Protein AF-F9MQ26-F1 (afdb_monomer_lite)

pLDDT: mean 77.49, std 17.84, range [35.09, 93.19]

Secondary structure (DSSP, 8-state):
--SHHHHHHHHHHHHHHH---TTT--TT-BTTTTT---HHHHHHHHHHHHHHHT----HHHHTT--BHHHHHHHHHHHHHHHHHHHHS--S----------------------

Structure (mmCIF, N/CA/C/O backbone):
data_AF-F9MQ26-F1
#
_entry.id   AF-F9MQ26-F1
#
loop_
_atom_site.group_PDB
_atom_site.id
_atom_site.type_symbol
_atom_site.label_atom_id
_atom_site.label_alt_id
_atom_site.label_comp_id
_atom_site.label_asym_id
_atom_site.label_entity_id
_atom_site.label_seq_id
_atom_site.pdbx_PDB_ins_code
_atom_site.Cartn_x
_atom_site.Cartn_y
_atom_site.Cartn_z
_atom_site.occupancy
_atom_site.B_iso_or_equiv
_atom_site.auth_seq_id
_atom_site.auth_comp_id
_atom_site.auth_asym_id
_atom_site.auth_atom_id
_atom_site.pdbx_PDB_model_num
ATOM 1 N N . MET A 1 1 ? -16.412 -12.737 9.690 1.00 35.09 1 MET A N 1
ATOM 2 C CA . MET A 1 1 ? -16.492 -11.572 8.789 1.00 35.09 1 MET A CA 1
ATOM 3 C C . MET A 1 1 ? -15.156 -10.866 8.896 1.00 35.09 1 MET A C 1
ATOM 5 O O . MET A 1 1 ? -14.914 -10.243 9.920 1.00 35.09 1 MET A O 1
ATOM 9 N N . SER A 1 2 ? -14.217 -11.118 7.980 1.00 42.97 2 SER A N 1
ATOM 10 C CA . SER A 1 2 ? -12.822 -10.677 8.184 1.00 42.97 2 SER A CA 1
ATOM 11 C C . SER A 1 2 ? -12.124 -10.103 6.948 1.00 42.97 2 SER A C 1
ATOM 13 O O . SER A 1 2 ? -11.040 -9.564 7.126 1.00 42.97 2 SER A O 1
ATOM 15 N N . GLY A 1 3 ? -12.734 -10.154 5.754 1.00 46.59 3 GLY A N 1
ATOM 16 C CA . GLY A 1 3 ? -12.150 -9.582 4.528 1.00 46.59 3 GLY A CA 1
ATOM 17 C C . GLY A 1 3 ? -12.674 -8.188 4.162 1.00 46.59 3 GLY A C 1
ATOM 18 O O . GLY A 1 3 ? -11.907 -7.328 3.746 1.00 46.59 3 GLY A O 1
ATOM 19 N N . GLU A 1 4 ? -13.958 -7.908 4.420 1.00 53.22 4 GLU A N 1
ATOM 20 C CA . GLU A 1 4 ? -14.618 -6.662 3.975 1.00 53.22 4 GLU A CA 1
ATOM 21 C C . GLU A 1 4 ? -14.010 -5.378 4.572 1.00 53.22 4 GLU A C 1
ATOM 23 O O . GLU A 1 4 ? -14.110 -4.322 3.972 1.00 53.22 4 GLU A O 1
ATOM 28 N N . ASN A 1 5 ? -13.276 -5.453 5.688 1.00 74.38 5 ASN A N 1
ATOM 29 C CA . ASN A 1 5 ? -12.635 -4.270 6.281 1.00 74.38 5 ASN A CA 1
ATOM 30 C C . ASN A 1 5 ? -11.272 -3.901 5.670 1.00 74.38 5 ASN A C 1
ATOM 32 O O . ASN A 1 5 ? -10.820 -2.776 5.860 1.00 74.38 5 ASN A O 1
ATOM 36 N N . THR A 1 6 ? -10.556 -4.830 5.025 1.00 87.69 6 THR A N 1
ATOM 37 C CA . THR A 1 6 ? -9.195 -4.530 4.541 1.00 87.69 6 THR A CA 1
ATOM 38 C C . THR A 1 6 ? -9.260 -3.750 3.235 1.00 87.69 6 THR A C 1
ATOM 40 O O . THR A 1 6 ? -8.642 -2.695 3.136 1.00 87.69 6 THR A O 1
ATOM 43 N N . PHE A 1 7 ? -10.061 -4.221 2.275 1.00 89.75 7 PHE A N 1
ATOM 44 C CA . PHE A 1 7 ? -10.254 -3.522 1.007 1.00 89.75 7 PHE A CA 1
ATOM 45 C C . PHE A 1 7 ? -10.862 -2.131 1.203 1.00 89.75 7 PHE A C 1
ATOM 47 O O . PHE A 1 7 ? -10.338 -1.182 0.641 1.00 89.75 7 PHE A O 1
ATOM 54 N N . GLU A 1 8 ? -11.901 -1.981 2.033 1.00 89.81 8 GLU A N 1
ATOM 55 C CA . GLU A 1 8 ? -12.519 -0.668 2.279 1.00 89.81 8 GLU A CA 1
ATOM 56 C C . GLU A 1 8 ? -11.523 0.356 2.832 1.00 89.81 8 GLU A C 1
ATOM 58 O O . GLU A 1 8 ? -11.492 1.493 2.375 1.00 89.81 8 GLU A O 1
ATOM 63 N N . LYS A 1 9 ? -10.650 -0.057 3.756 1.00 89.94 9 LYS A N 1
ATOM 64 C CA . LYS A 1 9 ? -9.592 0.811 4.287 1.00 89.94 9 LYS A CA 1
ATOM 65 C C . LYS A 1 9 ? -8.547 1.173 3.238 1.00 89.94 9 LYS A C 1
ATOM 67 O O . LYS A 1 9 ? -8.195 2.340 3.118 1.00 89.94 9 LYS A O 1
ATOM 72 N N . VAL A 1 10 ? -8.071 0.185 2.475 1.00 90.88 10 VAL A N 1
ATOM 73 C CA . VAL A 1 10 ? -7.133 0.431 1.367 1.00 90.88 10 VAL A CA 1
ATOM 74 C C . VAL A 1 10 ? -7.757 1.415 0.383 1.00 90.88 10 VAL A C 1
ATOM 76 O O . VAL A 1 10 ? -7.128 2.395 0.009 1.00 90.88 10 VAL A O 1
ATOM 79 N N . LYS A 1 11 ? -9.027 1.205 0.039 1.00 91.50 11 LYS A N 1
ATOM 80 C CA . LYS A 1 11 ? -9.799 2.066 -0.845 1.00 91.50 11 LYS A CA 1
ATOM 81 C C . LYS A 1 11 ? -9.867 3.506 -0.337 1.00 91.50 11 LYS A C 1
ATOM 83 O O . LYS A 1 11 ? -9.583 4.415 -1.107 1.00 91.50 11 LYS A O 1
ATOM 88 N N . SER A 1 12 ? -10.209 3.715 0.935 1.00 91.94 12 SER A N 1
ATOM 89 C CA . SER A 1 12 ? -10.260 5.053 1.535 1.00 91.94 12 SER A CA 1
ATOM 90 C C . SER A 1 12 ? -8.915 5.771 1.463 1.00 91.94 12 SER A C 1
ATOM 92 O O . SER A 1 12 ? -8.877 6.908 1.012 1.00 91.94 12 SER A O 1
ATOM 94 N N . ILE A 1 13 ? -7.819 5.095 1.818 1.00 92.62 13 ILE A N 1
ATOM 95 C CA . ILE A 1 13 ? -6.471 5.682 1.761 1.00 92.62 13 ILE A CA 1
ATOM 96 C C . ILE A 1 13 ? -6.109 6.071 0.327 1.00 92.62 13 ILE A C 1
ATOM 98 O O . ILE A 1 13 ? -5.602 7.159 0.092 1.00 92.62 13 ILE A O 1
ATOM 102 N N . VAL A 1 14 ? -6.397 5.204 -0.644 1.00 91.88 14 VAL A N 1
ATOM 103 C CA . VAL A 1 14 ? -6.093 5.464 -2.058 1.00 91.88 14 VAL A CA 1
ATOM 104 C C . VAL A 1 14 ? -6.874 6.667 -2.585 1.00 91.88 14 VAL A C 1
ATOM 106 O O . VAL A 1 14 ? -6.301 7.516 -3.260 1.00 91.88 14 VAL A O 1
ATOM 109 N N . VAL A 1 15 ? -8.161 6.770 -2.250 1.00 92.19 15 VAL A N 1
ATOM 110 C CA . VAL A 1 15 ? -9.007 7.917 -2.614 1.00 92.19 15 VAL A CA 1
ATOM 111 C C . VAL A 1 15 ? -8.508 9.206 -1.961 1.00 92.19 15 VAL A C 1
ATOM 113 O O . VAL A 1 15 ? -8.472 10.242 -2.616 1.00 92.19 15 VAL A O 1
ATOM 116 N N . GLU A 1 16 ? -8.110 9.156 -0.690 1.00 91.25 16 GLU A N 1
ATOM 117 C CA . GLU A 1 16 ? -7.610 10.327 0.036 1.00 91.25 16 GLU A CA 1
ATOM 118 C C . GLU A 1 16 ? -6.237 10.787 -0.466 1.00 91.25 16 GLU A C 1
ATOM 120 O O . GLU A 1 16 ? -6.027 11.990 -0.615 1.00 91.25 16 GLU A O 1
ATOM 125 N N . GLN A 1 17 ? -5.332 9.852 -0.769 1.00 90.56 17 GLN A N 1
ATOM 126 C CA . GLN A 1 17 ? -3.960 10.168 -1.165 1.00 90.56 17 GLN A CA 1
ATOM 127 C C . GLN A 1 17 ? -3.852 10.557 -2.642 1.00 90.56 17 GLN A C 1
ATOM 129 O O . GLN A 1 17 ? -3.220 11.558 -2.964 1.00 90.56 17 GLN A O 1
ATOM 134 N N . LEU A 1 18 ? -4.499 9.802 -3.540 1.00 89.62 18 LEU A N 1
ATOM 135 C CA . LEU A 1 18 ? -4.457 10.070 -4.984 1.00 89.62 18 LEU A CA 1
ATOM 136 C C . LEU A 1 18 ? -5.543 11.054 -5.442 1.00 89.62 18 LEU A C 1
ATOM 138 O O . LEU A 1 18 ? -5.484 11.566 -6.558 1.00 89.62 18 LEU A O 1
ATOM 142 N N . GLY A 1 19 ? -6.572 11.299 -4.626 1.00 89.31 19 GLY A N 1
ATOM 143 C CA . GLY A 1 19 ? -7.704 12.148 -5.010 1.00 89.31 19 GLY A CA 1
ATOM 144 C C . GLY A 1 19 ? -8.574 11.560 -6.129 1.00 89.31 19 GLY A C 1
ATOM 145 O O . GLY A 1 19 ? -9.246 12.313 -6.835 1.00 89.31 19 GLY A O 1
ATOM 146 N N . VAL A 1 20 ? -8.547 10.236 -6.313 1.00 90.00 20 VAL A N 1
ATOM 147 C CA . VAL A 1 20 ? -9.318 9.510 -7.339 1.00 90.00 20 VAL A CA 1
ATOM 148 C C . VAL A 1 20 ? -10.715 9.136 -6.851 1.00 90.00 20 VAL A C 1
ATOM 150 O O . VAL A 1 20 ? -10.992 9.108 -5.652 1.00 90.00 20 VAL A O 1
ATOM 153 N N . ASP A 1 21 ? -11.615 8.813 -7.777 1.00 90.56 21 ASP A N 1
ATOM 154 C CA . ASP A 1 21 ? -12.975 8.424 -7.418 1.00 90.56 21 ASP A CA 1
ATOM 155 C C . ASP A 1 21 ? -12.989 7.016 -6.806 1.00 90.56 21 ASP A C 1
ATOM 157 O O . ASP A 1 21 ? -12.369 6.072 -7.302 1.00 90.56 21 ASP A O 1
ATOM 161 N N . GLU A 1 22 ? -13.787 6.816 -5.760 1.00 89.56 22 GLU A N 1
ATOM 162 C CA . GLU A 1 22 ? -13.883 5.517 -5.089 1.00 89.56 22 GLU A CA 1
ATOM 163 C C . GLU A 1 22 ? -14.370 4.398 -6.036 1.00 89.56 22 GLU A C 1
ATOM 165 O O . GLU A 1 22 ? -14.199 3.210 -5.779 1.00 89.56 22 GLU A O 1
ATOM 170 N N . LYS A 1 23 ? -15.014 4.753 -7.146 1.00 89.25 23 LYS A N 1
ATOM 171 C CA . LYS A 1 23 ? -15.507 3.798 -8.147 1.00 89.25 23 LYS A CA 1
ATOM 172 C C . LYS A 1 23 ? -14.402 3.277 -9.063 1.00 89.25 23 LYS A C 1
ATOM 174 O O . LYS A 1 23 ? -14.584 2.226 -9.684 1.00 89.25 23 LYS A O 1
ATOM 179 N N . GLU A 1 24 ? -13.303 4.015 -9.162 1.00 88.88 24 GLU A N 1
ATOM 180 C CA . GLU A 1 24 ? -12.129 3.652 -9.953 1.00 88.88 24 GLU A CA 1
ATOM 181 C C . GLU A 1 24 ? -11.229 2.697 -9.173 1.00 88.88 24 GLU A C 1
ATOM 183 O O . GLU A 1 24 ? -10.656 1.776 -9.750 1.00 88.88 24 GLU A O 1
ATOM 188 N N . VAL A 1 25 ? -11.210 2.826 -7.843 1.00 91.44 25 VAL A N 1
ATOM 189 C CA . VAL A 1 25 ? -10.469 1.935 -6.949 1.00 91.44 25 VAL A CA 1
ATOM 190 C C . VAL A 1 25 ? -11.169 0.580 -6.832 1.00 91.44 25 VAL A C 1
ATOM 192 O O . VAL A 1 25 ? -11.987 0.328 -5.941 1.00 91.44 25 VAL A O 1
ATOM 195 N N . LYS A 1 26 ? -10.835 -0.310 -7.764 1.00 91.50 26 LYS A N 1
ATOM 196 C CA . LYS A 1 26 ? -11.245 -1.716 -7.779 1.00 91.50 26 LYS A CA 1
ATOM 197 C C . LYS A 1 26 ? -10.082 -2.612 -7.384 1.00 91.50 26 LYS A C 1
ATOM 199 O O . LYS A 1 26 ? -8.931 -2.204 -7.438 1.00 91.50 26 LYS A O 1
ATOM 204 N N . LEU A 1 27 ? -10.383 -3.852 -7.014 1.00 90.06 27 LEU A N 1
ATOM 205 C CA . LEU A 1 27 ? -9.358 -4.842 -6.676 1.00 90.06 27 LEU A CA 1
ATOM 206 C C . LEU A 1 27 ? -8.383 -5.086 -7.840 1.00 90.06 27 LEU A C 1
ATOM 208 O O . LEU A 1 27 ? -7.181 -5.184 -7.633 1.00 90.06 27 LEU A O 1
ATOM 212 N N . ASP A 1 28 ? -8.892 -5.129 -9.065 1.00 91.69 28 ASP A N 1
ATOM 213 C CA . ASP A 1 28 ? -8.121 -5.312 -10.293 1.00 91.69 28 ASP A CA 1
ATOM 214 C C . ASP A 1 28 ? -7.447 -4.032 -10.807 1.00 91.69 28 ASP A C 1
ATOM 216 O O . ASP A 1 28 ? -6.670 -4.117 -11.755 1.00 91.69 28 ASP A O 1
ATOM 220 N N . ALA A 1 29 ? -7.707 -2.874 -10.189 1.00 93.19 29 ALA A N 1
ATOM 221 C CA . ALA A 1 29 ? -7.131 -1.609 -10.622 1.00 93.19 29 ALA A CA 1
ATOM 222 C C . ALA A 1 29 ? -5.622 -1.577 -10.358 1.00 93.19 29 ALA A C 1
ATOM 224 O O . ALA A 1 29 ? -5.160 -1.856 -9.244 1.00 93.19 29 ALA A O 1
ATOM 225 N N . ALA A 1 30 ? -4.861 -1.211 -11.385 1.00 92.69 30 ALA A N 1
ATOM 226 C CA . ALA A 1 30 ? -3.436 -0.955 -11.294 1.00 92.69 30 ALA A CA 1
ATOM 227 C C . ALA A 1 30 ? -3.170 0.457 -10.758 1.00 92.69 30 ALA A C 1
ATOM 229 O O . ALA A 1 30 ? -3.722 1.435 -11.262 1.00 92.69 30 ALA A O 1
ATOM 230 N N . PHE A 1 31 ? -2.277 0.583 -9.773 1.00 90.38 31 PHE A N 1
ATOM 231 C CA . PHE A 1 31 ? -1.957 1.883 -9.172 1.00 90.38 31 PHE A CA 1
ATOM 232 C C . PHE A 1 31 ? -1.437 2.879 -10.212 1.00 90.38 31 PHE A C 1
ATOM 234 O O . PHE A 1 31 ? -1.898 4.011 -10.251 1.00 90.38 31 PHE A O 1
ATOM 241 N N . ILE A 1 32 ? -0.539 2.439 -11.095 1.00 90.69 32 ILE A N 1
ATOM 242 C CA . ILE A 1 32 ? 0.057 3.302 -12.123 1.00 90.69 32 ILE A CA 1
ATOM 243 C C . ILE A 1 32 ? -0.874 3.445 -13.329 1.00 90.69 32 ILE A C 1
ATOM 245 O O . ILE A 1 32 ? -1.196 4.558 -13.735 1.00 90.69 32 ILE A O 1
ATOM 249 N N . ASP A 1 33 ? -1.300 2.321 -13.913 1.00 90.62 33 ASP A N 1
ATOM 250 C CA . ASP A 1 33 ? -1.976 2.332 -15.216 1.00 90.62 33 ASP A CA 1
ATOM 251 C C . ASP A 1 33 ? -3.447 2.780 -15.134 1.00 90.62 33 ASP A C 1
ATOM 253 O O . ASP A 1 33 ? -3.918 3.450 -16.051 1.00 90.62 33 ASP A O 1
ATOM 257 N N . ASP A 1 34 ? -4.167 2.438 -14.056 1.00 91.00 34 ASP A N 1
ATOM 258 C CA . ASP A 1 34 ? -5.594 2.767 -13.905 1.00 91.00 34 ASP A CA 1
ATOM 259 C C . ASP A 1 34 ? -5.828 3.974 -12.994 1.00 91.00 34 ASP A C 1
ATOM 261 O O . ASP A 1 34 ? -6.666 4.819 -13.300 1.00 91.00 34 ASP A O 1
ATOM 265 N N . LEU A 1 35 ? -5.105 4.058 -11.872 1.00 90.81 35 LEU A N 1
ATOM 266 C CA . LEU A 1 35 ? -5.284 5.131 -10.885 1.00 90.81 35 LEU A CA 1
ATOM 267 C C . LEU A 1 35 ? -4.345 6.323 -11.112 1.00 90.81 35 LEU A C 1
ATOM 269 O O . LEU A 1 35 ? -4.501 7.349 -10.456 1.00 90.81 35 LEU A O 1
ATOM 273 N N . GLY A 1 36 ? -3.390 6.207 -12.038 1.00 88.81 36 GLY A N 1
ATOM 274 C CA . GLY A 1 36 ? -2.476 7.292 -12.388 1.00 88.81 36 GLY A CA 1
ATOM 275 C C . GLY A 1 36 ? -1.477 7.658 -11.290 1.00 88.81 36 GLY A C 1
ATOM 276 O O . GLY A 1 36 ? -0.924 8.753 -11.344 1.00 88.81 36 GLY A O 1
ATOM 277 N N . ALA A 1 37 ? -1.253 6.772 -10.317 1.00 91.25 37 ALA A N 1
ATOM 278 C CA . ALA A 1 37 ? -0.267 6.970 -9.264 1.00 91.25 37 ALA A CA 1
ATOM 279 C C . ALA A 1 37 ? 1.142 6.997 -9.860 1.00 91.25 37 ALA A C 1
ATOM 281 O O . ALA A 1 37 ? 1.510 6.143 -10.676 1.00 91.25 37 ALA A O 1
ATOM 282 N N . ASP A 1 38 ? 1.947 7.955 -9.425 1.00 89.81 38 ASP A N 1
ATOM 283 C CA . ASP A 1 38 ? 3.355 7.998 -9.771 1.00 89.81 38 ASP A CA 1
ATOM 284 C C . ASP A 1 38 ? 4.210 7.141 -8.813 1.00 89.81 38 ASP A C 1
ATOM 286 O O . ASP A 1 38 ? 3.736 6.504 -7.868 1.00 89.81 38 ASP A O 1
ATOM 290 N N . SER A 1 39 ? 5.515 7.063 -9.080 1.00 87.25 39 SER A N 1
ATOM 291 C CA . SER A 1 39 ? 6.433 6.292 -8.233 1.00 87.25 39 SER A CA 1
ATOM 292 C C . SER A 1 39 ? 6.540 6.824 -6.799 1.00 87.25 39 SER A C 1
ATOM 294 O O . SER A 1 39 ? 6.903 6.061 -5.909 1.00 87.25 39 SER A O 1
ATOM 296 N N . LEU A 1 40 ? 6.286 8.116 -6.577 1.00 89.81 40 LEU A N 1
ATOM 297 C CA . LEU A 1 40 ? 6.324 8.753 -5.261 1.00 89.81 40 LEU A CA 1
ATOM 298 C C . LEU A 1 40 ? 5.018 8.482 -4.508 1.00 89.81 40 LEU A C 1
ATOM 300 O O . LEU A 1 40 ? 5.072 8.077 -3.349 1.00 89.81 40 LEU A O 1
ATOM 304 N N . ASP A 1 41 ? 3.880 8.572 -5.192 1.00 91.06 41 ASP A N 1
ATOM 305 C CA . ASP A 1 41 ? 2.563 8.215 -4.676 1.00 91.06 41 ASP A CA 1
ATOM 306 C C . ASP A 1 41 ? 2.539 6.769 -4.170 1.00 91.06 41 ASP A C 1
ATOM 308 O O . ASP A 1 41 ? 2.003 6.488 -3.101 1.00 91.06 41 ASP A O 1
ATOM 312 N N . ILE A 1 42 ? 3.168 5.834 -4.896 1.00 88.81 42 ILE A N 1
ATOM 313 C CA . ILE A 1 42 ? 3.284 4.438 -4.448 1.00 88.81 42 ILE A CA 1
ATOM 314 C C . ILE A 1 42 ? 4.048 4.338 -3.125 1.00 88.81 42 ILE A C 1
ATOM 316 O O . ILE A 1 42 ? 3.617 3.609 -2.233 1.00 88.81 42 ILE A O 1
ATOM 320 N N . VAL A 1 43 ? 5.160 5.061 -2.975 1.00 89.38 43 VAL A N 1
ATOM 321 C CA . VAL A 1 43 ? 5.940 5.056 -1.727 1.00 89.38 43 VAL A CA 1
ATOM 322 C C . VAL A 1 43 ? 5.104 5.616 -0.575 1.00 89.38 43 VAL A C 1
ATOM 324 O O . VAL A 1 43 ? 5.063 5.011 0.495 1.00 89.38 43 VAL A O 1
ATOM 327 N N . GLU A 1 44 ? 4.386 6.719 -0.795 1.00 90.75 44 GLU A N 1
ATOM 328 C CA . GLU A 1 44 ? 3.513 7.316 0.221 1.00 90.75 44 GLU A CA 1
ATOM 329 C C . GLU A 1 44 ? 2.350 6.396 0.614 1.00 90.75 44 GLU A C 1
ATOM 331 O O . GLU A 1 44 ? 2.094 6.195 1.804 1.00 90.75 44 GLU A O 1
ATOM 336 N N . LEU A 1 45 ? 1.682 5.782 -0.368 1.00 91.38 45 LEU A N 1
ATOM 337 C CA . LEU A 1 45 ? 0.612 4.811 -0.140 1.00 91.38 45 LEU A CA 1
ATOM 338 C C . LEU A 1 45 ? 1.103 3.629 0.696 1.00 91.38 45 LEU A C 1
ATOM 340 O O . LEU A 1 45 ? 0.428 3.210 1.635 1.00 91.38 45 LEU A O 1
ATOM 344 N N . ILE A 1 46 ? 2.285 3.098 0.380 1.00 90.50 46 ILE A N 1
ATOM 345 C CA . ILE A 1 46 ? 2.875 1.977 1.114 1.00 90.50 46 ILE A CA 1
ATOM 346 C C . ILE A 1 46 ? 3.140 2.359 2.566 1.00 90.50 46 ILE A C 1
ATOM 348 O O . ILE A 1 46 ? 2.714 1.621 3.454 1.00 90.50 46 ILE A O 1
ATOM 352 N N . MET A 1 47 ? 3.738 3.524 2.820 1.00 89.69 47 MET A N 1
ATOM 353 C CA . MET A 1 47 ? 3.956 4.011 4.186 1.00 89.69 47 MET A CA 1
ATOM 354 C C . MET A 1 47 ? 2.631 4.184 4.948 1.00 89.69 47 MET A C 1
ATOM 356 O O . MET A 1 47 ? 2.528 3.785 6.109 1.00 89.69 47 MET A O 1
ATOM 360 N N . ALA A 1 48 ? 1.586 4.699 4.289 1.00 93.00 48 ALA A N 1
ATOM 361 C CA . ALA A 1 48 ? 0.255 4.824 4.883 1.00 93.00 48 ALA A CA 1
ATOM 362 C C . ALA A 1 48 ? -0.365 3.454 5.220 1.00 93.00 48 ALA A C 1
ATOM 364 O O . ALA A 1 48 ? -0.961 3.282 6.285 1.00 93.00 48 ALA A O 1
ATOM 365 N N . PHE A 1 49 ? -0.201 2.446 4.355 1.00 91.44 49 PHE A N 1
ATOM 366 C CA . PHE A 1 49 ? -0.664 1.083 4.634 1.00 91.44 49 PHE A CA 1
ATOM 367 C C . PHE A 1 49 ? 0.112 0.427 5.782 1.00 91.44 49 PHE A C 1
ATOM 369 O O . PHE A 1 49 ? -0.488 -0.258 6.617 1.00 91.44 49 PHE A O 1
ATOM 376 N N . GLU A 1 50 ? 1.428 0.619 5.842 1.00 90.81 50 GLU A N 1
ATOM 377 C CA . GLU A 1 50 ? 2.261 0.136 6.943 1.00 90.81 50 GLU A CA 1
ATOM 378 C C . GLU A 1 50 ? 1.794 0.693 8.287 1.00 90.81 50 GLU A C 1
ATOM 380 O O . GLU A 1 50 ? 1.616 -0.080 9.232 1.00 90.81 50 GLU A O 1
ATOM 385 N N . GLU A 1 51 ? 1.517 1.998 8.358 1.00 90.75 51 GLU A N 1
ATOM 386 C CA . GLU A 1 51 ? 1.034 2.662 9.568 1.00 90.75 51 GLU A CA 1
ATOM 387 C C . GLU A 1 51 ? -0.397 2.226 9.936 1.00 90.75 51 GLU A C 1
ATOM 389 O O . GLU A 1 51 ? -0.634 1.770 11.059 1.00 90.75 51 GLU A O 1
ATOM 394 N N . GLU A 1 52 ? -1.340 2.259 8.987 1.00 89.62 52 GLU A N 1
ATOM 395 C CA . GLU A 1 52 ? -2.754 1.936 9.234 1.00 89.62 52 GLU A CA 1
ATOM 396 C C . GLU A 1 52 ? -2.956 0.477 9.677 1.00 89.62 52 GLU A C 1
ATOM 398 O O . GLU A 1 52 ? -3.762 0.166 10.564 1.00 89.62 52 GLU A O 1
ATOM 403 N N . PHE A 1 53 ? -2.234 -0.458 9.054 1.00 88.00 53 PHE A N 1
ATOM 404 C CA . PHE A 1 53 ? -2.347 -1.884 9.365 1.00 88.00 53 PHE A CA 1
ATOM 405 C C . PHE A 1 53 ? -1.287 -2.370 10.355 1.00 88.00 53 PHE A C 1
ATOM 407 O O . PHE A 1 53 ? -1.353 -3.527 10.796 1.00 88.00 53 PHE A O 1
ATOM 414 N N . ASN A 1 54 ? -0.359 -1.494 10.748 1.00 87.81 54 ASN A N 1
ATOM 415 C CA . ASN A 1 54 ? 0.779 -1.791 11.606 1.00 87.81 54 ASN A CA 1
ATOM 416 C C . ASN A 1 54 ? 1.546 -3.022 11.086 1.00 87.81 54 ASN A C 1
ATOM 418 O O . ASN A 1 54 ? 1.725 -4.012 11.811 1.00 87.81 54 ASN A O 1
ATOM 422 N N . ILE A 1 55 ? 1.910 -3.005 9.803 1.00 88.12 55 ILE A N 1
ATOM 423 C CA . ILE A 1 55 ? 2.666 -4.051 9.093 1.00 88.12 55 ILE A CA 1
ATOM 424 C C . ILE A 1 55 ? 3.970 -3.479 8.529 1.00 88.12 55 ILE A C 1
ATOM 426 O O . ILE A 1 55 ? 4.179 -2.278 8.568 1.00 88.12 55 ILE A O 1
ATOM 430 N N . GLU A 1 56 ? 4.829 -4.356 8.011 1.00 88.62 56 GLU A N 1
ATOM 431 C CA . GLU A 1 56 ? 6.042 -3.974 7.282 1.00 88.62 56 GLU A CA 1
ATOM 432 C C . GLU A 1 56 ? 5.959 -4.571 5.868 1.00 88.62 56 GLU A C 1
ATOM 434 O O . GLU A 1 56 ? 5.758 -5.785 5.692 1.00 88.62 56 GLU A O 1
ATOM 439 N N . ILE A 1 57 ? 6.071 -3.711 4.861 1.00 88.81 57 ILE A N 1
ATOM 440 C CA . ILE A 1 57 ? 6.087 -4.044 3.441 1.00 88.81 57 ILE A CA 1
ATOM 441 C C . ILE A 1 57 ? 7.511 -3.763 2.943 1.00 88.81 57 ILE A C 1
ATOM 443 O O . ILE A 1 57 ? 7.866 -2.617 2.700 1.00 88.81 57 ILE A O 1
ATOM 447 N N . PRO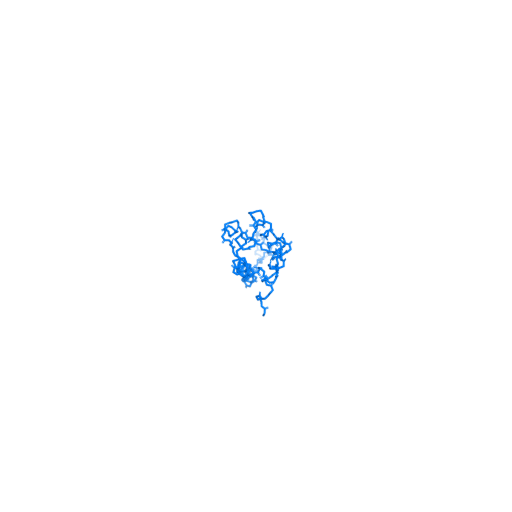 A 1 58 ? 8.359 -4.792 2.786 1.00 89.06 58 PRO A N 1
ATOM 448 C CA . PRO A 1 58 ? 9.708 -4.581 2.280 1.00 89.06 58 PRO A CA 1
ATOM 449 C C . PRO A 1 58 ? 9.678 -4.111 0.822 1.00 89.06 58 PRO A C 1
ATOM 451 O O . PRO A 1 58 ? 8.794 -4.514 0.059 1.00 89.06 58 PRO A O 1
ATOM 454 N N . ASP A 1 59 ? 10.702 -3.361 0.418 1.00 86.75 59 ASP A N 1
ATOM 455 C CA . ASP A 1 59 ? 10.834 -2.808 -0.937 1.00 86.75 59 ASP A CA 1
ATOM 456 C C . ASP A 1 59 ? 10.688 -3.885 -2.033 1.00 86.75 59 ASP A C 1
ATOM 458 O O . ASP A 1 59 ? 9.974 -3.700 -3.014 1.00 86.75 59 ASP A O 1
ATOM 462 N N . ASP A 1 60 ? 11.245 -5.085 -1.820 1.00 88.44 60 ASP A N 1
ATOM 463 C CA . ASP A 1 60 ? 11.126 -6.225 -2.749 1.00 88.44 60 ASP A CA 1
ATOM 464 C C . ASP A 1 60 ? 9.676 -6.672 -3.025 1.00 88.44 60 ASP A C 1
ATOM 466 O O . ASP A 1 60 ? 9.403 -7.377 -4.007 1.00 88.44 60 ASP A O 1
ATOM 470 N N . VAL A 1 61 ? 8.767 -6.397 -2.086 1.00 87.62 61 VAL A N 1
ATOM 471 C CA . VAL A 1 61 ? 7.330 -6.668 -2.204 1.00 87.62 61 VAL A CA 1
ATOM 472 C C . VAL A 1 61 ? 6.627 -5.441 -2.763 1.00 87.62 61 VAL A C 1
ATOM 474 O O . VAL A 1 61 ? 5.820 -5.608 -3.672 1.00 87.62 61 VAL A O 1
ATOM 477 N N . ALA A 1 62 ? 6.967 -4.246 -2.276 1.00 87.31 62 ALA A N 1
ATOM 478 C CA . ALA A 1 62 ? 6.486 -2.970 -2.798 1.00 87.31 62 ALA A CA 1
ATOM 479 C C . ALA A 1 62 ? 6.637 -2.881 -4.325 1.00 87.31 62 ALA A C 1
ATOM 481 O O . ALA A 1 62 ? 5.667 -2.625 -5.027 1.00 87.31 62 ALA A O 1
ATOM 482 N N . GLU A 1 63 ? 7.815 -3.219 -4.855 1.00 86.75 63 GLU A N 1
ATOM 483 C CA . GLU A 1 63 ? 8.099 -3.225 -6.299 1.00 86.75 63 GLU A CA 1
ATOM 484 C C . GLU A 1 63 ? 7.264 -4.246 -7.093 1.00 86.75 63 GLU A C 1
ATOM 486 O O . GLU A 1 63 ? 7.114 -4.140 -8.314 1.00 86.75 63 GLU A O 1
ATOM 491 N N . LYS A 1 64 ? 6.740 -5.278 -6.422 1.00 87.38 64 LYS A N 1
ATOM 492 C CA . LYS A 1 64 ? 5.904 -6.320 -7.038 1.00 87.38 64 LYS A CA 1
ATOM 493 C C . LYS A 1 64 ? 4.419 -6.013 -6.945 1.00 87.38 64 LYS A C 1
ATOM 495 O O . LYS A 1 64 ? 3.660 -6.598 -7.716 1.00 87.38 64 LYS A O 1
ATOM 500 N N . ILE A 1 65 ? 4.015 -5.143 -6.023 1.00 88.12 65 ILE A N 1
ATOM 501 C CA . ILE A 1 65 ? 2.639 -4.682 -5.888 1.00 88.12 65 ILE A CA 1
ATOM 502 C C . ILE A 1 65 ? 2.337 -3.778 -7.079 1.00 88.12 65 ILE A C 1
ATOM 504 O O . ILE A 1 65 ? 2.941 -2.723 -7.251 1.00 88.12 65 ILE A O 1
ATOM 508 N N . LYS A 1 66 ? 1.399 -4.211 -7.921 1.00 89.62 66 LYS A N 1
ATOM 509 C CA . LYS A 1 66 ? 0.944 -3.426 -9.077 1.00 89.62 66 LYS A CA 1
ATOM 510 C C . LYS A 1 66 ? -0.520 -3.058 -8.969 1.00 89.62 66 LYS A C 1
ATOM 512 O O . LYS A 1 66 ? -0.914 -2.006 -9.463 1.00 89.62 66 LYS A O 1
ATOM 517 N N . THR A 1 67 ? -1.303 -3.918 -8.327 1.00 92.44 67 THR A N 1
ATOM 518 C CA . THR A 1 67 ? -2.753 -3.782 -8.216 1.00 92.44 67 THR A CA 1
ATOM 519 C C . THR A 1 67 ? -3.203 -3.669 -6.769 1.00 92.44 67 THR A C 1
ATOM 521 O O . THR A 1 67 ? -2.510 -4.106 -5.846 1.00 92.44 67 THR A O 1
ATOM 524 N N . VAL A 1 68 ? -4.402 -3.126 -6.566 1.00 91.44 68 VAL A N 1
ATOM 525 C CA . VAL A 1 68 ? -5.020 -3.026 -5.236 1.00 91.44 68 VAL A CA 1
ATOM 526 C C . VAL A 1 68 ? -5.190 -4.409 -4.593 1.00 91.44 68 VAL A C 1
ATOM 528 O O . VAL A 1 68 ? -4.978 -4.556 -3.388 1.00 91.44 68 VAL A O 1
ATOM 531 N N . GLN A 1 69 ? -5.524 -5.435 -5.383 1.00 91.75 69 GLN A N 1
ATOM 532 C CA . GLN A 1 69 ? -5.630 -6.823 -4.928 1.00 91.75 69 GLN A CA 1
ATOM 533 C C . GLN A 1 69 ? -4.318 -7.310 -4.303 1.00 91.75 69 GLN A C 1
ATOM 535 O O . GLN A 1 69 ? -4.360 -7.891 -3.221 1.00 91.75 69 GLN A O 1
ATOM 540 N N . ASP A 1 70 ? -3.167 -7.036 -4.928 1.00 91.75 70 ASP A N 1
ATOM 541 C CA . ASP A 1 70 ? -1.859 -7.476 -4.419 1.00 91.75 70 ASP A CA 1
ATOM 542 C C . ASP A 1 70 ? -1.589 -6.917 -3.013 1.00 91.75 70 ASP A C 1
ATOM 544 O O . ASP A 1 70 ? -1.140 -7.637 -2.114 1.00 91.75 70 ASP A O 1
ATOM 548 N N . THR A 1 71 ? -1.911 -5.637 -2.807 1.00 90.31 71 THR A N 1
ATOM 549 C CA . THR A 1 71 ? -1.786 -4.962 -1.511 1.00 90.31 71 THR A CA 1
ATOM 550 C C . THR A 1 71 ? -2.702 -5.593 -0.468 1.00 90.31 71 T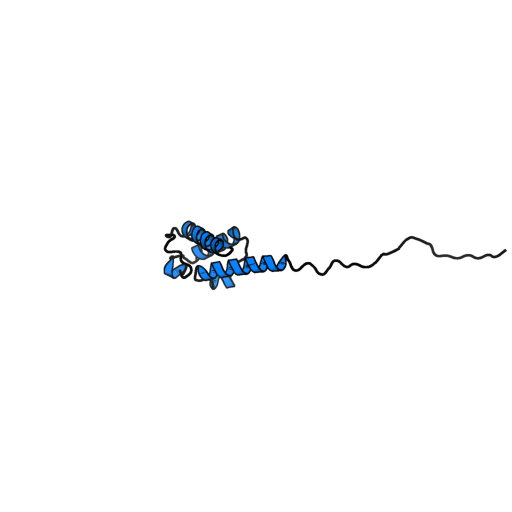HR A C 1
ATOM 552 O O . THR A 1 71 ? -2.255 -5.938 0.630 1.00 90.31 71 THR A O 1
ATOM 555 N N . VAL A 1 72 ? -3.984 -5.774 -0.802 1.00 90.69 72 VAL A N 1
ATOM 556 C CA . VAL A 1 72 ? -4.976 -6.372 0.105 1.00 90.69 72 VAL A CA 1
ATOM 557 C C . VAL A 1 72 ? -4.551 -7.786 0.502 1.00 90.69 72 VAL A C 1
ATOM 559 O O . VAL A 1 72 ? -4.516 -8.102 1.695 1.00 90.69 72 VAL A O 1
ATOM 562 N N . ASP A 1 73 ? -4.149 -8.608 -0.466 1.00 90.75 73 ASP A N 1
ATOM 563 C CA . ASP A 1 73 ? -3.702 -9.983 -0.242 1.00 90.75 73 ASP A CA 1
ATOM 564 C C . ASP A 1 73 ? -2.472 -10.034 0.675 1.00 90.75 73 ASP A C 1
ATOM 566 O O . ASP A 1 73 ? -2.388 -10.880 1.577 1.00 90.75 73 ASP A O 1
ATOM 570 N N . TYR A 1 74 ? -1.521 -9.112 0.490 1.00 90.75 74 TYR A N 1
ATOM 571 C CA . TYR A 1 74 ? -0.341 -9.017 1.346 1.00 90.75 74 TYR A CA 1
ATOM 572 C C . TYR A 1 74 ? -0.708 -8.643 2.789 1.00 90.75 74 TYR A C 1
ATOM 574 O O . TYR A 1 74 ? -0.283 -9.323 3.732 1.00 90.75 74 TYR A O 1
ATOM 582 N N . ILE A 1 75 ? -1.547 -7.619 2.976 1.00 89.00 75 ILE A N 1
ATOM 583 C CA . ILE A 1 75 ? -2.003 -7.177 4.302 1.00 89.00 75 ILE A CA 1
ATOM 584 C C . ILE A 1 75 ? -2.725 -8.315 5.031 1.00 89.00 75 ILE A C 1
ATOM 586 O O . ILE A 1 75 ? -2.468 -8.579 6.21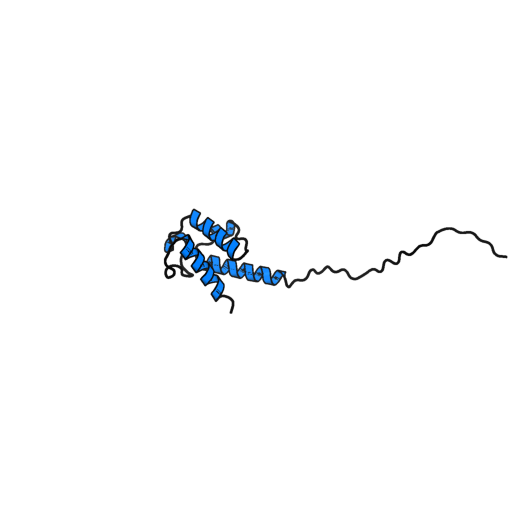3 1.00 89.00 75 ILE A O 1
ATOM 590 N N . GLU A 1 76 ? -3.627 -9.021 4.348 1.00 88.19 76 GLU A N 1
ATOM 591 C CA . GLU A 1 76 ? -4.356 -10.143 4.938 1.00 88.19 76 GLU A CA 1
ATOM 592 C C . GLU A 1 76 ? -3.426 -11.294 5.330 1.00 88.19 76 GLU A C 1
ATOM 594 O O . GLU A 1 76 ? -3.570 -11.889 6.410 1.00 88.19 76 GLU A O 1
ATOM 599 N N . LYS A 1 77 ? -2.427 -11.584 4.491 1.00 88.25 77 LYS A N 1
ATOM 600 C CA . LYS A 1 77 ? -1.408 -12.596 4.769 1.00 88.25 77 LYS A CA 1
ATOM 601 C C . LYS A 1 77 ? -0.598 -12.246 6.015 1.00 88.25 77 LYS A C 1
ATOM 603 O O . LYS A 1 77 ? -0.436 -13.112 6.882 1.00 88.25 77 LYS A O 1
ATOM 608 N N . GLU A 1 78 ? -0.144 -11.003 6.156 1.00 87.06 78 GLU A N 1
ATOM 609 C CA . GLU A 1 78 ? 0.626 -10.561 7.325 1.00 87.06 78 GLU A CA 1
ATOM 610 C C . GLU A 1 78 ? -0.226 -10.509 8.604 1.00 87.06 78 GLU A C 1
ATOM 612 O O . GLU A 1 78 ? 0.203 -11.003 9.656 1.00 87.06 78 GLU A O 1
ATOM 617 N N . LYS A 1 79 ? -1.490 -10.068 8.522 1.00 82.19 79 LYS A N 1
ATOM 618 C CA . LYS A 1 79 ? -2.459 -10.184 9.631 1.00 82.19 79 LYS A CA 1
ATOM 619 C C . LYS A 1 79 ? -2.597 -11.628 10.117 1.00 82.19 79 LYS A C 1
ATOM 621 O O . LYS A 1 79 ? -2.541 -11.898 11.323 1.00 82.19 79 LYS A O 1
ATOM 626 N N . LYS A 1 80 ? -2.739 -12.582 9.190 1.00 79.06 80 LYS A N 1
ATOM 627 C CA . LYS A 1 80 ? -2.839 -14.014 9.512 1.00 79.06 80 LYS A CA 1
ATOM 628 C C . LYS A 1 80 ? -1.539 -14.542 10.124 1.00 79.06 80 LYS A C 1
ATOM 630 O O . LYS A 1 80 ? -1.576 -15.321 11.079 1.00 79.06 80 LYS A O 1
ATOM 635 N N . ARG A 1 81 ? -0.386 -14.080 9.637 1.00 76.31 81 ARG A N 1
ATOM 636 C CA . ARG A 1 81 ? 0.941 -14.458 10.140 1.00 76.31 81 ARG A CA 1
ATOM 637 C C . ARG A 1 81 ? 1.150 -14.005 11.588 1.00 76.31 81 ARG A C 1
ATOM 639 O O . ARG A 1 81 ? 1.483 -14.850 12.427 1.00 76.31 81 ARG A O 1
ATOM 646 N N . LYS A 1 82 ? 0.833 -12.745 11.921 1.00 65.25 82 LYS A N 1
ATOM 647 C CA . LYS A 1 82 ? 0.870 -12.223 13.305 1.00 65.25 82 LYS A CA 1
ATOM 648 C C . LYS A 1 82 ? -0.040 -13.013 14.255 1.00 65.25 82 LYS A C 1
ATOM 650 O O . LYS A 1 82 ? 0.350 -13.293 15.391 1.00 65.25 82 LYS A O 1
ATOM 655 N N . LEU A 1 83 ? -1.210 -13.457 13.790 1.00 61.56 83 LEU A N 1
ATOM 656 C CA . LEU A 1 83 ? -2.128 -14.272 14.596 1.00 61.56 83 LEU A CA 1
ATOM 657 C C . LEU A 1 83 ? -1.560 -15.669 14.918 1.00 61.56 83 LEU A C 1
ATOM 659 O O . LEU A 1 83 ? -1.708 -16.155 16.039 1.00 61.56 83 LEU A O 1
ATOM 663 N N . THR A 1 84 ? -0.854 -16.303 13.974 1.00 58.16 84 THR A N 1
ATOM 664 C CA . THR A 1 84 ? -0.249 -17.639 14.182 1.00 58.16 84 THR A CA 1
ATOM 665 C C . THR A 1 84 ? 1.005 -17.642 15.064 1.00 58.16 84 THR A C 1
ATOM 667 O O . THR A 1 84 ? 1.372 -18.687 15.603 1.00 58.16 84 THR A O 1
ATOM 670 N N . MET A 1 85 ? 1.676 -16.498 15.234 1.00 56.53 85 MET A N 1
ATOM 671 C CA . MET A 1 85 ? 2.824 -16.379 16.144 1.00 56.53 85 MET A CA 1
ATOM 672 C C . MET A 1 85 ? 2.401 -16.193 17.604 1.00 56.53 85 MET A C 1
ATOM 674 O O . MET A 1 85 ? 3.082 -16.687 18.497 1.00 56.53 85 MET A O 1
ATOM 678 N N . ARG A 1 86 ? 1.245 -15.567 17.865 1.00 53.84 86 ARG A N 1
ATOM 679 C CA . ARG A 1 86 ? 0.692 -15.434 19.226 1.00 53.84 86 ARG A CA 1
ATOM 680 C C . ARG A 1 86 ? 0.273 -16.767 19.859 1.00 53.84 86 ARG A C 1
ATOM 682 O O . ARG A 1 86 ? 0.223 -16.856 21.081 1.00 53.84 86 ARG A O 1
ATOM 689 N N . THR A 1 87 ? -0.023 -17.793 19.060 1.00 53.19 87 THR A N 1
ATOM 690 C CA . THR A 1 87 ? -0.537 -19.091 19.540 1.00 53.19 87 THR A CA 1
ATOM 691 C C . THR A 1 87 ? 0.523 -20.187 19.640 1.00 53.19 87 THR A C 1
ATOM 693 O O . THR A 1 87 ? 0.320 -21.165 20.359 1.00 53.19 87 THR A O 1
ATOM 696 N N . ARG A 1 88 ? 1.692 -20.020 19.008 1.00 46.97 88 ARG A N 1
ATOM 697 C CA . ARG A 1 88 ? 2.870 -20.8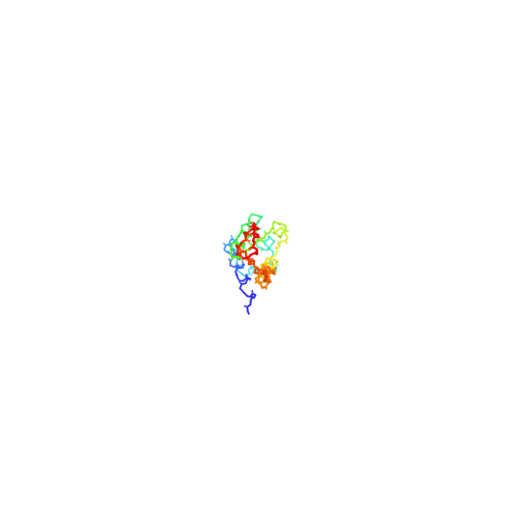44 19.308 1.00 46.97 88 ARG A CA 1
ATOM 698 C C . ARG A 1 88 ? 3.559 -20.278 20.543 1.00 46.97 88 ARG A C 1
ATOM 700 O O . ARG A 1 88 ? 4.464 -19.455 20.454 1.00 46.97 88 ARG A O 1
ATOM 707 N N . GLY A 1 89 ? 3.078 -20.719 21.704 1.00 46.03 89 GLY A N 1
ATOM 708 C CA . GLY A 1 89 ? 3.730 -20.484 22.984 1.00 46.03 89 GLY A CA 1
ATOM 709 C C . GLY A 1 89 ? 5.222 -20.799 22.906 1.00 46.03 89 GLY A C 1
ATOM 710 O O . GLY A 1 89 ? 5.632 -21.749 22.240 1.00 46.03 89 GLY A O 1
ATOM 711 N N . LYS A 1 90 ? 6.036 -19.999 23.599 1.00 49.91 90 LYS A N 1
ATOM 712 C CA . LYS A 1 90 ? 7.423 -20.359 23.904 1.00 49.91 90 LYS A CA 1
ATOM 713 C C . LYS A 1 90 ? 7.448 -21.801 24.446 1.00 49.91 90 LYS A C 1
ATOM 715 O O . LYS A 1 90 ? 6.903 -22.011 25.532 1.00 49.91 90 LYS A O 1
ATOM 720 N N . PRO A 1 91 ? 8.093 -22.787 23.798 1.00 52.84 91 PRO A N 1
ATOM 721 C CA . PRO A 1 91 ? 8.444 -24.016 24.485 1.00 52.84 91 PRO A CA 1
ATOM 722 C C . PRO A 1 91 ? 9.714 -23.700 25.278 1.00 52.84 91 PRO A C 1
AT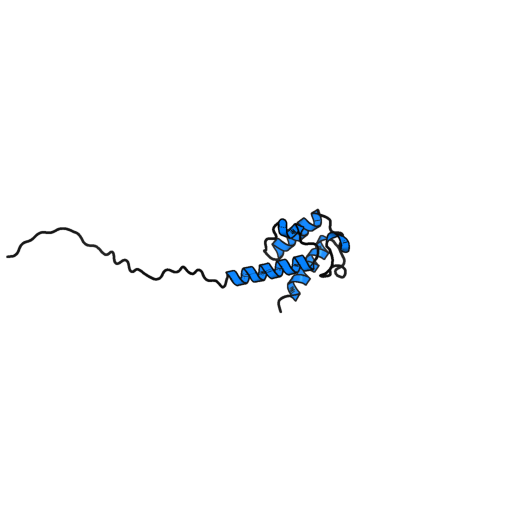OM 724 O O . PRO A 1 91 ? 10.821 -23.770 24.757 1.00 52.84 91 PRO A O 1
ATOM 727 N N . GLY A 1 92 ? 9.559 -23.209 26.505 1.00 50.50 92 GLY A N 1
ATOM 728 C CA . GLY A 1 92 ? 10.723 -22.765 27.273 1.00 50.50 92 GLY A CA 1
ATOM 729 C C . GLY A 1 92 ? 10.447 -22.292 28.691 1.00 50.50 92 GLY A C 1
ATOM 730 O O . GLY A 1 92 ? 11.215 -21.497 29.216 1.00 50.50 92 GLY A O 1
ATOM 731 N N . GLY A 1 93 ? 9.363 -22.747 29.317 1.00 49.62 93 GLY A N 1
ATOM 732 C CA . GLY A 1 93 ? 9.310 -22.803 30.773 1.00 49.62 93 GLY A CA 1
ATOM 733 C C . GLY A 1 93 ? 9.905 -24.138 31.188 1.00 49.62 93 GLY A C 1
ATOM 734 O O . GLY A 1 93 ? 9.176 -25.120 31.213 1.00 49.62 93 GLY A O 1
ATOM 735 N N . PHE A 1 94 ? 11.218 -24.192 31.428 1.00 50.09 94 PHE A N 1
ATOM 736 C CA . PHE A 1 94 ? 11.865 -25.346 32.057 1.00 50.09 94 PHE A CA 1
ATOM 737 C C . PHE A 1 94 ? 11.205 -25.601 33.419 1.00 50.09 94 PHE A C 1
ATOM 739 O O . PHE A 1 94 ? 11.305 -24.738 34.293 1.00 50.09 94 PHE A O 1
ATOM 746 N N . PRO A 1 95 ? 10.582 -26.766 33.659 1.00 61.66 95 PRO A N 1
ATOM 747 C CA . PRO A 1 95 ? 10.213 -27.179 34.994 1.00 61.66 95 PRO A CA 1
ATOM 748 C C . PRO A 1 95 ? 11.167 -28.299 35.397 1.00 61.66 95 PRO A C 1
ATOM 750 O O . PRO A 1 95 ? 10.958 -29.441 35.007 1.00 61.66 95 PRO A O 1
ATOM 753 N N . SER A 1 96 ? 12.237 -27.993 36.131 1.00 50.00 96 SER A N 1
ATOM 754 C CA . SER A 1 96 ? 12.911 -28.962 37.010 1.00 50.00 96 SER A CA 1
ATOM 755 C C . SER A 1 96 ? 14.079 -28.317 37.735 1.00 50.00 96 SER A C 1
ATOM 757 O O . SER A 1 96 ? 14.962 -27.739 37.110 1.00 50.00 96 SER A O 1
ATOM 759 N N . GLY A 1 97 ? 14.112 -28.511 39.050 1.00 53.19 97 GLY A N 1
ATOM 760 C CA . GLY A 1 97 ? 15.352 -28.430 39.810 1.00 53.19 97 GLY A CA 1
ATOM 761 C C . GLY A 1 97 ? 15.243 -27.610 41.079 1.00 53.19 97 GLY A C 1
ATOM 762 O O . GLY A 1 97 ? 15.747 -26.497 41.153 1.00 53.19 97 GLY A O 1
ATOM 763 N N . ILE A 1 98 ? 14.635 -28.200 42.103 1.00 59.38 98 ILE A N 1
ATOM 764 C CA . ILE A 1 98 ? 14.884 -27.855 43.501 1.00 59.38 98 ILE A CA 1
ATOM 765 C C . ILE A 1 98 ? 16.406 -27.926 43.725 1.00 59.38 98 ILE A C 1
ATOM 767 O O . ILE A 1 98 ? 16.960 -29.014 43.859 1.00 59.38 98 ILE A O 1
ATOM 771 N N . LEU A 1 99 ? 17.097 -26.786 43.747 1.00 53.75 99 LEU A N 1
ATOM 772 C CA . LEU A 1 99 ? 18.461 -26.697 44.266 1.00 53.75 99 LEU A CA 1
ATOM 773 C C . LEU A 1 99 ? 18.357 -26.456 45.769 1.00 53.75 99 LEU A C 1
ATOM 775 O O . LEU A 1 99 ? 18.326 -25.328 46.258 1.00 53.75 99 LEU A O 1
ATOM 779 N N . ASN A 1 100 ? 18.246 -27.562 46.499 1.00 54.94 100 ASN A N 1
ATOM 780 C CA . ASN A 1 100 ? 18.425 -27.590 47.939 1.00 54.94 100 ASN A CA 1
ATOM 781 C C . ASN A 1 100 ? 19.920 -27.367 48.230 1.00 54.94 100 ASN A C 1
ATOM 783 O O . ASN A 1 100 ? 20.725 -28.287 48.131 1.00 54.94 100 ASN A O 1
ATOM 787 N N . GLY A 1 101 ? 20.289 -26.116 48.502 1.00 50.50 101 GLY A N 1
ATOM 788 C CA . GLY A 1 101 ? 21.650 -25.682 48.828 1.00 50.50 101 GLY A CA 1
ATOM 789 C C . GLY A 1 101 ? 21.737 -25.066 50.223 1.00 50.50 101 GLY A C 1
ATOM 790 O O . GLY A 1 101 ? 22.376 -24.034 50.411 1.00 50.50 101 GLY A O 1
ATOM 791 N N . GLY A 1 102 ? 21.039 -25.648 51.200 1.00 49.19 102 GLY A N 1
ATOM 792 C CA . GLY A 1 102 ? 21.183 -25.303 52.609 1.00 49.19 102 GLY A CA 1
ATOM 793 C C . GLY A 1 102 ? 22.398 -26.000 53.215 1.00 49.19 102 GLY A C 1
ATOM 794 O O . GLY A 1 102 ? 22.326 -27.186 53.494 1.00 49.19 102 GLY A O 1
ATOM 795 N N . LYS A 1 103 ? 23.484 -25.234 53.381 1.00 55.00 103 LYS A N 1
ATOM 796 C CA . LYS A 1 103 ? 24.513 -25.266 54.443 1.00 55.00 103 LYS A CA 1
ATOM 797 C C . LYS A 1 103 ? 24.880 -26.628 55.060 1.00 55.00 103 LYS A C 1
ATOM 799 O O . LYS A 1 103 ? 24.028 -27.291 55.631 1.00 55.00 103 LYS A O 1
ATOM 804 N N . ASN A 1 104 ? 26.184 -26.929 55.055 1.00 49.97 104 ASN A N 1
ATOM 805 C CA . ASN A 1 104 ? 27.036 -27.399 56.173 1.00 49.97 104 ASN A CA 1
ATOM 806 C C . ASN A 1 104 ? 28.256 -28.089 55.528 1.00 49.97 104 ASN A C 1
ATOM 808 O O . ASN A 1 104 ? 28.121 -29.115 54.879 1.00 49.97 104 ASN A O 1
ATOM 812 N N . GLY A 1 105 ? 29.444 -27.489 55.523 1.00 53.12 105 GLY A N 1
ATOM 813 C CA . GLY A 1 105 ? 30.251 -27.360 56.733 1.00 53.12 105 GLY A CA 1
ATOM 814 C C . GLY A 1 105 ? 31.112 -28.615 56.884 1.00 53.12 105 GLY A C 1
ATOM 815 O O . GLY A 1 105 ? 30.849 -29.460 57.732 1.00 53.12 105 GLY A O 1
ATOM 816 N N . GLU A 1 106 ? 32.097 -28.758 56.002 1.00 47.59 106 GLU A N 1
ATOM 817 C CA . GLU A 1 106 ? 33.142 -29.772 56.089 1.00 47.59 106 GLU A CA 1
ATOM 818 C C . GLU A 1 106 ? 34.016 -29.510 57.325 1.00 47.59 106 GLU A C 1
ATOM 820 O O . GLU A 1 106 ? 34.488 -28.391 57.514 1.00 47.59 106 GLU A O 1
ATOM 825 N N . ALA A 1 107 ? 34.197 -30.538 58.162 1.00 50.44 107 ALA A N 1
ATOM 826 C CA . ALA A 1 107 ? 35.465 -30.953 58.782 1.00 50.44 107 ALA A CA 1
ATOM 827 C C . ALA A 1 107 ? 35.267 -31.554 60.187 1.00 50.44 107 ALA A C 1
ATOM 829 O O . ALA A 1 107 ? 35.151 -30.872 61.201 1.00 50.44 107 ALA A O 1
ATOM 830 N N . ALA A 1 108 ? 35.270 -32.887 60.201 1.00 51.78 108 ALA A N 1
ATOM 831 C CA . ALA A 1 108 ? 36.020 -33.759 61.101 1.00 51.78 108 ALA A CA 1
ATOM 832 C C . ALA A 1 108 ? 36.520 -33.203 62.456 1.00 51.78 108 ALA A C 1
ATOM 834 O O . ALA A 1 108 ? 37.424 -32.373 62.501 1.00 51.78 108 ALA A O 1
ATOM 835 N N . ARG A 1 109 ? 36.123 -33.872 63.552 1.00 53.44 109 ARG A N 1
ATOM 836 C CA . ARG A 1 109 ? 37.056 -34.602 64.443 1.00 53.44 109 ARG A CA 1
ATOM 837 C C . ARG A 1 109 ? 36.318 -35.418 65.516 1.00 53.44 109 ARG A C 1
ATOM 839 O O . ARG A 1 109 ? 35.683 -34.896 66.418 1.00 53.44 109 ARG A O 1
ATOM 846 N N . THR A 1 110 ? 36.477 -36.730 65.383 1.00 53.12 110 THR A N 1
ATOM 847 C CA . THR A 1 110 ? 36.602 -37.771 66.418 1.00 53.12 110 THR A CA 1
ATOM 848 C C . THR A 1 110 ? 36.683 -37.315 67.887 1.00 53.12 110 THR A C 1
ATOM 850 O O . THR A 1 110 ? 37.629 -36.616 68.250 1.00 53.12 110 THR A O 1
ATOM 853 N N . LYS A 1 111 ? 35.878 -37.923 68.769 1.00 54.81 111 LYS A N 1
ATOM 854 C CA . LYS A 1 111 ? 36.358 -38.987 69.676 1.00 54.81 111 LYS A CA 1
ATOM 855 C C . LYS A 1 111 ? 35.220 -39.630 70.473 1.00 54.81 111 LYS A C 1
ATOM 857 O O . LYS A 1 111 ? 34.396 -38.972 71.086 1.00 54.81 111 LYS A O 1
ATOM 862 N N . ASN A 1 112 ? 35.268 -40.952 70.435 1.00 48.25 112 ASN A N 1
ATOM 863 C CA . ASN A 1 112 ? 34.559 -41.929 71.237 1.00 48.25 112 ASN A CA 1
ATOM 864 C C . ASN A 1 112 ? 35.194 -42.000 72.641 1.00 48.25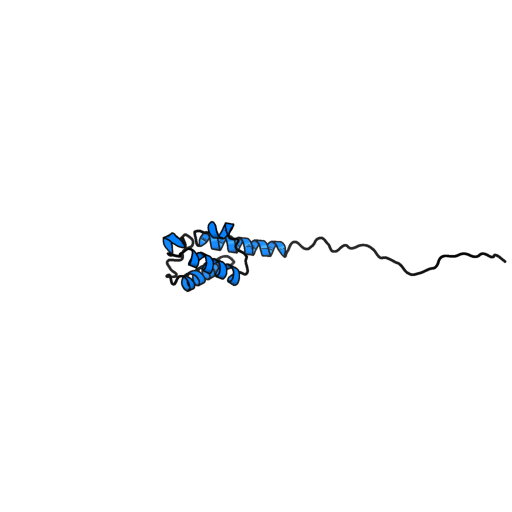 112 ASN A C 1
ATOM 866 O O . ASN A 1 112 ? 36.358 -42.403 72.728 1.00 48.25 112 ASN A O 1
ATOM 870 N N . ARG A 1 113 ? 34.470 -41.591 73.690 1.00 51.88 113 ARG A N 1
ATOM 871 C CA . ARG A 1 113 ? 34.444 -42.176 75.047 1.00 51.88 113 ARG A CA 1
ATOM 872 C C . ARG A 1 113 ? 33.598 -41.341 75.997 1.00 51.88 113 ARG A C 1
ATOM 874 O O . ARG A 1 113 ? 33.779 -40.107 75.989 1.00 51.88 113 ARG A O 1
#

Sequence (113 aa):
MSGENTFEKVKSIVVEQLGVDEKEVKLDAAFIDDLGADSLDIVELIMAFEEEFNIEIPDDVAEKIKTVQDTVDYIEKEKKRKLTMRTRGKPGGFPSGILNGGKNGEAARTKNR

Radius of gyration: 29.03 Å; chains: 1; bounding box: 54×54×90 Å

Foldseek 3Di:
DPQPVLLVVLLVLLCVLLVDDSVQQDQAHFCCPRSVQDPVSLVVSQVVLCVVLVHDQDPVLSVVDGGNNSSSVVSVVVVVVVVVVVPPDPPDPDDDDDPPPDDDDDDDDDDDD